Protein AF-A0A1J5A4J5-F1 (afdb_monomer)

Foldseek 3Di:
DVVVVVVVVVVVVVVVVVVVVVVVVVVVVVVVVVVCVVVVVVVVVVVVVVVVVVVVVVLLVLLQVLQVQLQCQQQLAPPRPNVVSLVVRPDVVSSVQWDKDAPDRQKIKIWGWDWDWDQDPPRDIDTDTDIDMDIGRDDDRDHDDDDVPDDD

Radius of gyration: 35.31 Å; Cα contacts (8 Å, |Δi|>4): 149; chains: 1; bounding box: 78×35×108 Å

Nearest PDB structures (foldseek):
  5odn-assembly1_F  TM=5.505E-01  e=2.889E-01  Salinibacter ruber DSM 13855
  6irq-assembly1_C  TM=5.464E-01  e=6.131E-01  Pseudomonas aeruginosa PAO1
  1jva-assembly1_A  TM=3.402E-01  e=7.399E-01  Saccharomyces cerevisiae
  1jva-assembly2_B  TM=3.580E-01  e=9.508E-01  Saccharomyces cerevisiae

Solvent-accessible surface area (backbone atoms only — not comparable to full-atom values): 8698 Å² total; per-residue (Å²): 125,70,71,60,59,56,53,51,55,54,51,52,51,52,52,51,53,53,49,52,53,54,49,52,55,49,50,53,53,51,50,53,52,50,53,49,65,55,47,50,59,53,51,51,51,51,54,52,51,51,50,54,52,49,54,50,52,52,52,52,52,49,46,54,48,44,33,50,53,36,26,48,30,49,52,46,30,87,70,57,46,38,72,69,50,43,69,72,38,88,49,67,69,55,47,70,45,49,47,65,49,74,82,48,94,48,29,20,40,11,29,36,66,44,80,49,77,44,85,42,81,91,82,39,70,46,73,47,78,48,78,50,75,50,78,47,75,61,88,77,68,68,70,65,77,75,64,96,85,66,87,132

pLDDT: mean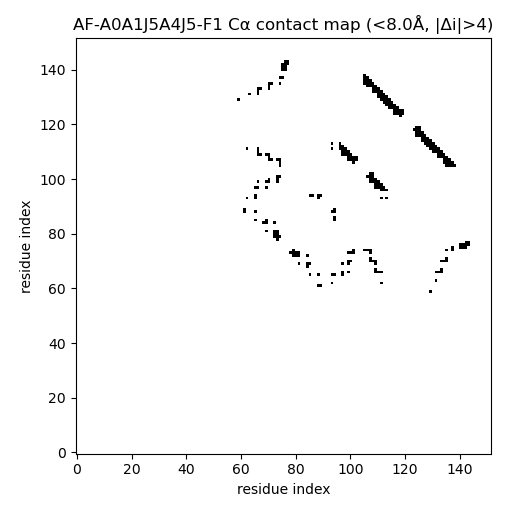 79.93, std 13.01, range [46.72, 97.0]

Sequence (152 aa):
MQYRKCAEHSLLSRTVVHRIASLMARAQRGQTMAEYALAMPILAALLVGLALAGFYAFRAASADWGVFITGVAEGSYQTPATAQVRSSIIWPDIRSRIAAGQSAPRQVRSQIFIEDSRPWILSINLIEAHRGSTFFRLWRFYPGPPPPGGPE

Secondary structure (DSSP, 8-state):
-HHHHHHHHHHHHHHHHHHHHHHHHHHHHHHHHHHHHHHHHHHHHHHHHHHHHHHHHHHHHHHHHHHHHHHHHHHHSSS--HHHHHHT-S-HHHHHHEEEEEEETTEEEEEEEEEEEEE-GGGPEEEEEEEEEEEEE-S----SSPPTT---

Structure (mmCIF, N/CA/C/O backbone):
data_AF-A0A1J5A4J5-F1
#
_entry.id   AF-A0A1J5A4J5-F1
#
loop_
_atom_site.group_PDB
_atom_site.id
_atom_site.type_symbol
_atom_site.label_atom_id
_atom_site.label_alt_id
_atom_site.label_comp_id
_atom_site.label_asym_id
_atom_site.label_entity_id
_atom_site.label_seq_id
_atom_site.pdbx_PDB_ins_code
_atom_site.Cartn_x
_atom_site.Cartn_y
_atom_site.Cartn_z
_atom_site.occupancy
_atom_site.B_iso_or_equiv
_atom_site.auth_seq_id
_atom_site.auth_comp_id
_atom_site.auth_asym_id
_atom_site.auth_atom_id
_atom_site.pdbx_PDB_model_num
ATOM 1 N N . MET A 1 1 ? 56.709 23.793 -63.405 1.00 59.03 1 MET A N 1
ATOM 2 C CA . MET A 1 1 ? 55.358 23.174 -63.350 1.00 59.03 1 MET A CA 1
ATOM 3 C C . MET A 1 1 ? 55.131 22.194 -62.181 1.00 59.03 1 MET A C 1
ATOM 5 O O . MET A 1 1 ? 53.986 21.834 -61.949 1.00 59.03 1 MET A O 1
ATOM 9 N N . GLN A 1 2 ? 56.150 21.790 -61.404 1.00 56.25 2 GLN A N 1
ATOM 10 C CA . GLN A 1 2 ? 56.006 20.814 -60.299 1.00 56.25 2 GLN A CA 1
ATOM 11 C C . GLN A 1 2 ? 55.358 21.365 -59.012 1.00 56.25 2 GLN A C 1
ATOM 13 O O . GLN A 1 2 ? 54.640 20.636 -58.335 1.00 56.25 2 GLN A O 1
ATOM 18 N N . TYR A 1 3 ? 55.525 22.656 -58.707 1.00 53.41 3 TYR A N 1
ATOM 19 C CA . TYR A 1 3 ? 54.959 23.274 -57.495 1.00 53.41 3 TYR A CA 1
ATOM 20 C C . TYR A 1 3 ? 53.421 23.330 -57.473 1.00 53.41 3 TYR A C 1
ATOM 22 O O . TYR A 1 3 ? 52.819 23.325 -56.403 1.00 53.41 3 TYR A O 1
ATOM 30 N N . ARG A 1 4 ? 52.769 23.317 -58.645 1.00 56.47 4 ARG A N 1
ATOM 31 C CA . ARG A 1 4 ? 51.303 23.404 -58.749 1.00 56.47 4 ARG A CA 1
ATOM 32 C C . ARG A 1 4 ? 50.608 22.109 -58.307 1.00 56.47 4 ARG A C 1
ATOM 34 O O . ARG A 1 4 ? 49.616 22.169 -57.592 1.00 56.47 4 ARG A O 1
ATOM 41 N N . LYS A 1 5 ? 51.194 20.948 -58.630 1.00 55.84 5 LYS A N 1
ATOM 42 C CA . LYS A 1 5 ? 50.665 19.633 -58.223 1.00 55.84 5 LYS A CA 1
ATOM 43 C C . LYS A 1 5 ? 50.763 19.406 -56.709 1.00 55.84 5 LYS A C 1
ATOM 45 O O . LYS A 1 5 ? 49.858 18.828 -56.119 1.00 55.84 5 LYS A O 1
ATOM 50 N N . CYS A 1 6 ? 51.825 19.895 -56.064 1.00 56.25 6 CYS A N 1
ATOM 51 C CA . CYS A 1 6 ? 51.995 19.749 -54.613 1.00 56.25 6 CYS A CA 1
ATOM 52 C C . CYS A 1 6 ? 50.982 20.609 -53.824 1.00 56.25 6 CYS A C 1
ATOM 54 O O . CYS A 1 6 ? 50.411 20.156 -52.830 1.00 56.25 6 CYS A O 1
ATOM 56 N N . ALA A 1 7 ? 50.680 21.817 -54.318 1.00 60.47 7 ALA A N 1
ATOM 57 C CA . ALA A 1 7 ? 49.658 22.686 -53.735 1.00 60.47 7 ALA A CA 1
ATOM 58 C C . ALA A 1 7 ? 48.248 22.066 -53.818 1.00 60.47 7 ALA A C 1
ATOM 60 O O . ALA A 1 7 ? 47.527 22.047 -52.820 1.00 60.47 7 ALA A O 1
ATOM 61 N N . GLU A 1 8 ? 47.880 21.480 -54.961 1.00 59.91 8 GLU A N 1
ATOM 62 C CA . GLU A 1 8 ? 46.575 20.828 -55.154 1.00 59.91 8 GLU A CA 1
ATOM 63 C C . GLU A 1 8 ? 46.385 19.598 -54.249 1.00 59.91 8 GLU A C 1
ATOM 65 O O . GLU A 1 8 ? 45.329 19.449 -53.631 1.00 59.91 8 GLU A O 1
ATOM 70 N N . HIS A 1 9 ? 47.421 18.772 -54.064 1.00 60.69 9 HIS A N 1
ATOM 71 C CA . HIS A 1 9 ? 47.371 17.639 -53.131 1.00 60.69 9 HIS A CA 1
ATOM 72 C C . HIS A 1 9 ? 47.201 18.076 -51.665 1.00 60.69 9 HIS A C 1
ATOM 74 O O . HIS A 1 9 ? 46.467 17.433 -50.911 1.00 60.69 9 HIS A O 1
ATOM 80 N N . SER A 1 10 ? 47.819 19.189 -51.253 1.00 61.28 10 SER A N 1
ATOM 81 C CA . SER A 1 10 ? 47.657 19.719 -49.889 1.00 61.28 10 SER A CA 1
ATOM 82 C C . SER A 1 10 ? 46.260 20.304 -49.629 1.00 61.28 10 SER A C 1
ATOM 84 O O . SER A 1 10 ? 45.714 20.147 -48.534 1.00 61.28 10 SER A O 1
ATOM 86 N N . LEU A 1 11 ? 45.642 20.920 -50.643 1.00 61.81 11 LEU A N 1
ATOM 87 C CA . LEU A 1 11 ? 44.282 21.464 -50.570 1.00 61.81 11 LEU A CA 1
ATOM 88 C C . LEU A 1 11 ? 43.220 20.356 -50.562 1.00 61.81 11 LEU A C 1
ATOM 90 O O . LEU A 1 11 ? 42.261 20.425 -49.787 1.00 61.81 11 LEU A O 1
ATOM 94 N N . LEU A 1 12 ? 43.414 19.305 -51.361 1.00 62.41 12 LEU A N 1
ATOM 95 C CA . LEU A 1 12 ? 42.559 18.115 -51.348 1.00 62.41 12 LEU A CA 1
ATOM 96 C C . LEU A 1 12 ? 42.662 17.365 -50.014 1.00 62.41 12 LEU A C 1
ATOM 98 O O . LEU A 1 12 ? 41.645 16.991 -49.436 1.00 62.41 12 LEU A O 1
ATOM 102 N N . SER A 1 13 ? 43.869 17.235 -49.459 1.00 65.50 13 SER A N 1
ATOM 103 C CA . SER A 1 13 ? 44.063 16.628 -48.137 1.00 65.50 13 SER A CA 1
ATOM 104 C C . SER A 1 13 ? 43.364 17.431 -47.027 1.00 65.50 13 SER A C 1
ATOM 106 O O . SER A 1 13 ? 42.613 16.870 -46.229 1.00 65.50 13 SER A O 1
ATOM 108 N N . ARG A 1 14 ? 43.487 18.769 -47.024 1.00 68.94 14 ARG A N 1
ATOM 109 C CA . ARG A 1 14 ? 42.791 19.634 -46.048 1.00 68.94 14 ARG A CA 1
ATOM 110 C C . ARG A 1 14 ? 41.268 19.569 -46.150 1.00 68.94 14 ARG A C 1
ATOM 112 O O . ARG A 1 14 ? 40.593 19.549 -45.124 1.00 68.94 14 ARG A O 1
ATOM 119 N N . THR A 1 15 ? 40.715 19.535 -47.359 1.00 70.81 15 THR A N 1
ATOM 120 C CA . THR A 1 15 ? 39.256 19.481 -47.557 1.00 70.81 15 THR A CA 1
ATOM 121 C C . THR A 1 15 ? 38.664 18.128 -47.167 1.00 70.81 15 THR A C 1
ATOM 123 O O . THR A 1 15 ? 37.583 18.087 -46.575 1.00 70.81 15 THR A O 1
ATOM 126 N N . VAL A 1 16 ? 39.384 17.029 -47.409 1.00 72.00 16 VAL A N 1
ATOM 127 C CA . VAL A 1 16 ? 38.988 15.686 -46.957 1.00 72.00 16 VAL A CA 1
ATOM 128 C C . VAL A 1 16 ? 39.026 15.589 -45.431 1.00 72.00 16 VAL A C 1
ATOM 130 O O . VAL A 1 16 ? 38.036 15.177 -44.827 1.00 72.00 16 VAL A O 1
ATOM 133 N N . VAL A 1 17 ? 40.106 16.049 -44.790 1.00 73.94 17 VAL A N 1
ATOM 134 C CA . VAL A 1 17 ? 40.228 16.048 -43.320 1.00 73.94 17 VAL A CA 1
ATOM 135 C C . VAL A 1 17 ? 39.136 16.901 -42.671 1.00 73.94 17 VAL A C 1
ATOM 137 O O . VAL A 1 17 ? 38.493 16.459 -41.719 1.00 73.94 17 VAL A O 1
ATOM 140 N N . HIS A 1 18 ? 38.848 18.085 -43.219 1.00 73.00 18 HIS A N 1
ATOM 141 C CA . HIS A 1 18 ? 37.789 18.941 -42.688 1.00 73.00 18 HIS A CA 1
ATOM 142 C C . HIS A 1 18 ? 36.396 18.297 -42.828 1.00 73.00 18 HIS A C 1
ATOM 144 O O . HIS A 1 18 ? 35.582 18.382 -41.901 1.00 73.00 18 HIS A O 1
ATOM 150 N N . ARG A 1 19 ? 36.109 17.615 -43.946 1.00 69.31 19 ARG A N 1
ATOM 151 C CA . ARG A 1 19 ? 34.844 16.883 -44.116 1.00 69.31 19 ARG A CA 1
ATOM 152 C C . ARG A 1 19 ? 34.719 15.731 -43.125 1.00 69.31 19 ARG A C 1
ATOM 154 O O . ARG A 1 19 ? 33.678 15.634 -42.479 1.00 69.31 19 ARG A O 1
ATOM 161 N N . ILE A 1 20 ? 35.763 14.922 -42.948 1.00 74.06 20 ILE A N 1
ATOM 162 C CA . ILE A 1 20 ? 35.763 13.800 -41.995 1.00 74.06 20 ILE A CA 1
ATOM 163 C C . ILE A 1 20 ? 35.535 14.308 -40.566 1.00 74.06 20 ILE A C 1
ATOM 165 O O . ILE A 1 20 ? 34.644 13.809 -39.882 1.00 74.06 20 ILE A O 1
ATOM 169 N N . ALA A 1 21 ? 36.240 15.363 -40.147 1.00 71.06 21 ALA A N 1
ATOM 170 C CA . ALA A 1 21 ? 36.049 15.972 -38.829 1.00 71.06 21 ALA A CA 1
ATOM 171 C C . ALA A 1 21 ? 34.613 16.496 -38.627 1.00 71.06 21 ALA A C 1
ATOM 173 O O . ALA A 1 21 ? 34.020 16.306 -37.566 1.00 71.06 21 ALA A O 1
ATOM 174 N N . SER A 1 22 ? 34.010 17.102 -39.659 1.00 70.94 22 SER A N 1
ATOM 175 C CA . SER A 1 22 ? 32.625 17.588 -39.589 1.00 70.94 22 SER A CA 1
ATOM 176 C C . SER A 1 22 ? 31.588 16.459 -39.509 1.00 70.94 22 SER A C 1
ATOM 178 O O . SER A 1 22 ? 30.566 16.608 -38.838 1.00 70.94 22 SER A O 1
ATOM 180 N N . LEU A 1 23 ? 31.855 15.319 -40.155 1.00 73.62 23 LEU A N 1
ATOM 181 C CA . LEU A 1 23 ? 31.001 14.133 -40.105 1.00 73.62 23 LEU A CA 1
ATOM 182 C C . LEU A 1 23 ? 31.109 13.435 -38.749 1.00 73.62 23 LEU A C 1
ATOM 184 O O . LEU A 1 23 ? 30.083 13.093 -38.169 1.00 73.62 23 LEU A O 1
ATOM 188 N N . MET A 1 24 ? 32.322 13.309 -38.204 1.00 69.75 24 MET A N 1
ATOM 189 C CA . MET A 1 24 ? 32.546 12.776 -36.857 1.00 69.75 24 MET A CA 1
ATOM 190 C C . MET A 1 24 ? 31.867 13.640 -35.788 1.00 69.75 24 MET A C 1
ATOM 192 O O . MET A 1 24 ? 31.160 13.110 -34.935 1.00 69.75 24 MET A O 1
ATOM 196 N N . ALA A 1 25 ? 31.980 14.969 -35.881 1.00 68.44 25 ALA A N 1
ATOM 197 C CA . ALA A 1 25 ? 31.305 15.883 -34.959 1.00 68.44 25 ALA A CA 1
ATOM 198 C C . ALA A 1 25 ? 29.767 15.790 -35.044 1.00 68.44 25 ALA A C 1
ATOM 200 O O . ALA A 1 25 ? 29.078 15.904 -34.030 1.00 68.44 25 ALA A O 1
ATOM 201 N N . ARG A 1 26 ? 29.203 15.564 -36.241 1.00 66.19 26 ARG A N 1
ATOM 202 C CA . ARG A 1 26 ? 27.758 15.324 -36.419 1.00 66.19 26 ARG A CA 1
ATOM 203 C C . ARG A 1 26 ? 27.325 13.964 -35.874 1.00 66.19 26 ARG A C 1
ATOM 205 O O . ARG A 1 26 ? 26.285 13.898 -35.231 1.00 66.19 26 ARG A O 1
ATOM 212 N N . ALA A 1 27 ? 28.119 12.915 -36.085 1.00 67.94 27 ALA A N 1
ATOM 213 C CA . ALA A 1 27 ? 27.849 11.580 -35.556 1.00 67.94 27 ALA A CA 1
ATOM 214 C C . ALA A 1 27 ? 27.860 11.568 -34.018 1.00 67.94 27 ALA A C 1
ATOM 216 O O . ALA A 1 27 ? 26.922 11.061 -33.412 1.00 67.94 27 ALA A O 1
ATOM 217 N N . GLN A 1 28 ? 28.844 12.223 -33.389 1.00 68.56 28 GLN A N 1
ATOM 218 C CA . GLN A 1 28 ? 28.900 12.383 -31.931 1.00 68.56 28 GLN A CA 1
ATOM 219 C C . GLN A 1 28 ? 27.688 13.148 -31.382 1.00 68.56 28 GLN A C 1
ATOM 221 O O . GLN A 1 28 ? 27.113 12.739 -30.379 1.00 68.56 28 GLN A O 1
ATOM 226 N N . ARG A 1 29 ? 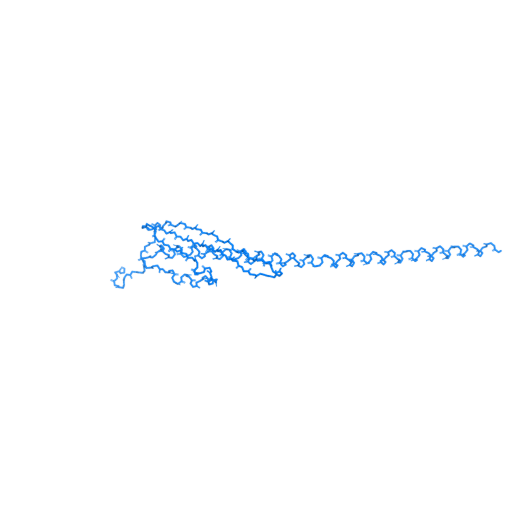27.248 14.222 -32.056 1.00 67.88 29 ARG A N 1
ATOM 227 C CA . ARG A 1 29 ? 26.020 14.951 -31.679 1.00 67.88 29 ARG A CA 1
ATOM 228 C C . ARG A 1 29 ? 24.749 14.116 -31.859 1.00 67.88 29 ARG A C 1
ATOM 230 O O . ARG A 1 29 ? 23.825 14.248 -31.068 1.00 67.88 29 ARG A O 1
ATOM 237 N N . GLY A 1 30 ? 24.687 13.272 -32.888 1.00 73.00 30 GLY A N 1
ATOM 238 C CA . GLY A 1 30 ? 23.558 12.363 -33.105 1.00 73.00 30 GLY A CA 1
ATOM 239 C C . GLY A 1 30 ? 23.478 11.273 -32.036 1.00 73.00 30 GLY A C 1
ATOM 240 O O . GLY A 1 30 ? 22.393 10.972 -31.545 1.00 73.00 30 GLY A O 1
ATOM 241 N N . GLN A 1 31 ? 24.628 10.734 -31.625 1.00 78.00 31 GLN A N 1
ATOM 242 C CA . GLN A 1 31 ? 24.707 9.734 -30.565 1.00 78.00 31 GLN A CA 1
ATOM 243 C C . GLN A 1 31 ? 24.288 10.308 -29.204 1.00 78.00 31 GLN A C 1
ATOM 245 O O . GLN A 1 31 ? 23.469 9.699 -28.522 1.00 78.00 31 GLN A O 1
ATOM 250 N N . THR A 1 32 ? 24.749 11.509 -28.836 1.00 77.81 32 THR A N 1
ATOM 251 C CA . THR A 1 32 ? 24.337 12.139 -27.568 1.00 77.81 32 THR A CA 1
ATOM 252 C C . THR A 1 32 ? 22.847 12.485 -27.539 1.00 77.81 32 THR A C 1
ATOM 254 O O . THR A 1 32 ? 22.204 12.350 -26.499 1.00 77.81 32 THR A O 1
ATOM 257 N N . MET A 1 33 ? 22.261 12.875 -28.678 1.00 81.88 33 MET A N 1
ATOM 258 C CA . MET A 1 33 ? 20.811 13.074 -28.791 1.00 81.88 33 MET A CA 1
ATOM 259 C C . MET A 1 33 ? 20.033 11.764 -28.624 1.00 81.88 33 MET A C 1
ATOM 261 O O . MET A 1 33 ? 18.997 11.761 -27.961 1.00 81.88 33 MET A O 1
ATOM 265 N N . ALA A 1 34 ? 20.53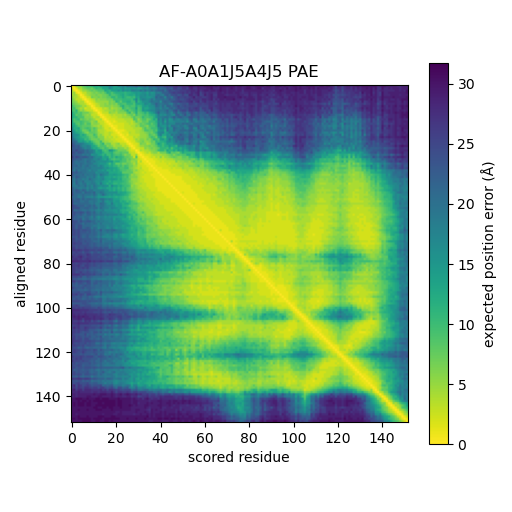0 10.656 -29.181 1.00 82.50 34 ALA A N 1
ATOM 266 C CA . ALA A 1 34 ? 19.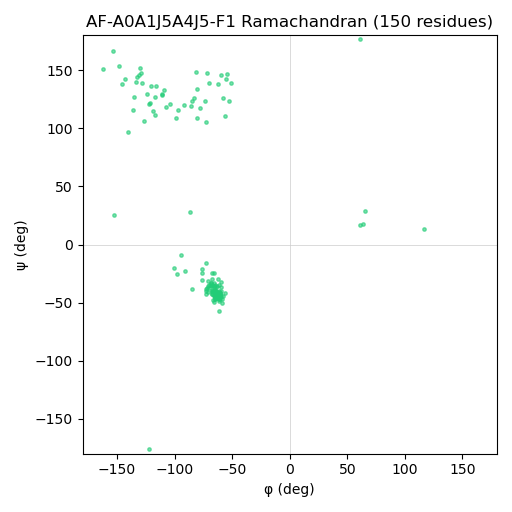906 9.342 -29.037 1.00 82.50 34 ALA A CA 1
ATOM 267 C C . ALA A 1 34 ? 19.982 8.817 -27.592 1.00 82.50 34 ALA A C 1
ATOM 269 O O . ALA A 1 34 ? 18.985 8.328 -27.063 1.00 82.50 34 ALA A O 1
ATOM 270 N N . GLU A 1 35 ? 21.130 8.975 -26.928 1.00 85.75 35 GLU A N 1
ATOM 271 C CA . GLU A 1 35 ? 21.314 8.598 -25.521 1.00 85.75 35 GLU A CA 1
ATOM 272 C C . GLU A 1 35 ? 20.382 9.399 -24.601 1.00 85.75 35 GLU A C 1
ATOM 274 O O . GLU A 1 35 ? 19.723 8.822 -23.738 1.00 85.75 35 GLU A O 1
ATOM 279 N N . TYR A 1 36 ? 20.243 10.709 -24.827 1.00 87.81 36 TYR A N 1
ATOM 280 C CA . TYR A 1 36 ? 19.313 11.551 -24.070 1.00 87.81 36 TYR A CA 1
ATOM 281 C C . TYR A 1 36 ? 17.845 11.179 -24.321 1.00 87.81 36 TYR A C 1
ATOM 283 O O . TYR A 1 36 ? 17.057 11.078 -23.377 1.00 87.81 36 TYR A O 1
ATOM 291 N N . ALA A 1 37 ? 17.479 10.938 -25.585 1.00 90.50 37 ALA A N 1
ATOM 292 C CA . ALA A 1 37 ? 16.127 10.540 -25.968 1.00 90.50 37 ALA A CA 1
ATOM 293 C C . ALA A 1 37 ? 15.714 9.198 -25.347 1.00 90.50 37 ALA A C 1
ATOM 295 O O . ALA A 1 37 ? 14.534 9.000 -25.067 1.00 90.50 37 ALA A O 1
ATOM 296 N N . LEU A 1 38 ? 16.672 8.301 -25.100 1.00 91.19 38 LEU A N 1
ATOM 297 C CA . LEU A 1 38 ? 16.438 7.020 -24.438 1.00 91.19 38 LEU A CA 1
ATOM 298 C C . LEU A 1 38 ? 16.471 7.146 -22.905 1.00 91.19 38 LEU A C 1
ATOM 300 O O . LEU A 1 38 ? 15.652 6.537 -22.219 1.00 91.19 38 LEU A O 1
ATOM 304 N N . ALA A 1 39 ? 17.363 7.969 -22.351 1.00 93.44 39 ALA A N 1
ATOM 305 C CA . ALA A 1 39 ? 17.488 8.161 -20.906 1.00 93.44 39 ALA A CA 1
ATOM 306 C C . ALA A 1 39 ? 16.268 8.864 -20.284 1.00 93.44 39 ALA A C 1
ATOM 308 O O . ALA A 1 39 ? 15.828 8.487 -19.198 1.00 93.44 39 ALA A O 1
ATOM 309 N N . MET A 1 40 ? 15.693 9.857 -20.968 1.00 93.44 40 MET A N 1
ATOM 310 C CA . MET A 1 40 ? 14.545 10.623 -20.467 1.00 93.44 40 MET A CA 1
ATOM 311 C C . MET A 1 40 ? 13.292 9.783 -20.155 1.00 93.44 40 MET A C 1
ATOM 313 O O . MET A 1 40 ? 12.779 9.902 -19.040 1.00 93.44 40 MET A O 1
ATOM 317 N N . PRO A 1 41 ? 12.785 8.910 -21.050 1.00 93.81 41 PRO A N 1
ATOM 318 C CA . PRO A 1 41 ? 11.628 8.072 -20.738 1.00 93.81 41 PRO A CA 1
ATOM 319 C C . PRO A 1 41 ? 11.920 7.054 -19.629 1.00 93.81 41 PRO A C 1
ATOM 321 O O . PRO A 1 41 ? 11.034 6.780 -18.822 1.00 93.81 41 PRO A O 1
ATOM 324 N N . ILE A 1 42 ? 13.152 6.539 -19.533 1.00 95.75 42 ILE A N 1
ATOM 325 C CA . ILE A 1 42 ? 13.554 5.644 -18.435 1.00 95.75 42 ILE A CA 1
ATOM 326 C C . ILE A 1 42 ? 13.520 6.392 -17.102 1.00 95.75 42 ILE A C 1
ATOM 328 O O . ILE A 1 42 ? 12.941 5.901 -16.135 1.00 95.75 42 ILE A O 1
ATOM 332 N N . LEU A 1 43 ? 14.092 7.596 -17.049 1.00 96.19 43 LEU A N 1
ATOM 333 C CA . LEU A 1 43 ? 14.073 8.425 -15.848 1.00 96.19 43 LEU A CA 1
ATOM 33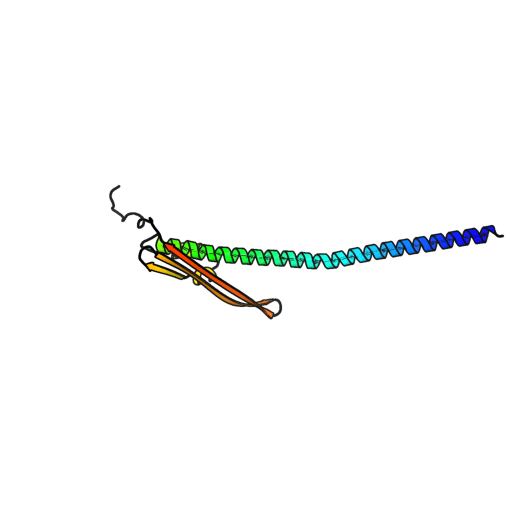4 C C . LEU A 1 43 ? 12.635 8.771 -15.437 1.00 96.19 43 LEU A C 1
ATOM 336 O O . LEU A 1 43 ? 12.286 8.652 -14.264 1.00 96.19 43 LEU A O 1
ATOM 340 N N . ALA A 1 44 ? 11.785 9.144 -16.396 1.00 95.12 44 ALA A N 1
ATOM 341 C CA . ALA A 1 44 ? 10.376 9.419 -16.140 1.00 95.12 44 ALA A CA 1
ATOM 342 C C . ALA A 1 44 ? 9.650 8.184 -15.581 1.00 95.12 44 ALA A C 1
ATOM 344 O O . ALA A 1 44 ? 8.945 8.291 -14.578 1.00 95.12 44 ALA A O 1
ATOM 345 N N . ALA A 1 45 ? 9.869 7.002 -16.168 1.00 94.50 45 ALA A N 1
ATOM 346 C CA . ALA A 1 45 ? 9.301 5.751 -15.674 1.00 94.50 45 ALA A CA 1
ATOM 347 C C . ALA A 1 45 ? 9.772 5.423 -14.246 1.00 94.50 45 ALA A C 1
ATOM 349 O O . ALA A 1 45 ? 8.962 5.011 -13.417 1.00 94.50 45 ALA A O 1
ATOM 350 N N . LEU A 1 46 ? 11.049 5.663 -13.930 1.00 96.62 46 LEU A N 1
ATOM 351 C CA . LEU A 1 46 ? 11.599 5.469 -12.585 1.00 96.62 46 LEU A CA 1
ATOM 352 C C . LEU A 1 46 ? 10.971 6.417 -11.559 1.00 96.62 46 LEU A C 1
ATOM 354 O O . LEU A 1 46 ? 10.595 5.978 -10.475 1.00 96.62 46 LEU A O 1
ATOM 358 N N . LEU A 1 47 ? 10.816 7.699 -11.897 1.00 97.00 47 LEU A N 1
ATOM 359 C CA . LEU A 1 47 ? 10.185 8.678 -11.009 1.00 97.00 47 LEU A CA 1
ATOM 360 C C . LEU A 1 47 ? 8.711 8.344 -10.754 1.00 97.00 47 LEU A C 1
ATOM 362 O O . LEU A 1 47 ? 8.253 8.412 -9.614 1.00 97.00 47 LEU A O 1
ATOM 366 N N . VAL A 1 48 ? 7.980 7.925 -11.791 1.00 94.94 48 VAL A N 1
ATOM 367 C CA . VAL A 1 48 ? 6.592 7.461 -11.655 1.00 94.94 48 VAL A CA 1
ATOM 368 C C . VAL A 1 48 ? 6.520 6.203 -10.788 1.00 94.94 48 VAL A C 1
ATOM 370 O O . VAL A 1 48 ? 5.683 6.129 -9.889 1.00 94.94 48 VAL A O 1
ATOM 373 N N . GLY A 1 49 ? 7.415 5.236 -11.005 1.00 93.19 49 GLY A N 1
ATOM 374 C CA . GLY A 1 49 ? 7.501 4.023 -10.192 1.00 93.19 49 GLY A CA 1
ATOM 375 C C . GLY A 1 49 ? 7.778 4.323 -8.717 1.00 93.19 49 GLY A C 1
ATOM 376 O O . GLY A 1 49 ? 7.101 3.785 -7.843 1.00 93.19 49 GLY A O 1
ATOM 377 N N . LEU A 1 50 ? 8.710 5.238 -8.435 1.00 97.00 50 LEU A N 1
ATOM 378 C CA . LEU A 1 50 ? 9.026 5.682 -7.077 1.00 97.00 50 LEU A CA 1
ATOM 379 C C . LEU A 1 50 ? 7.827 6.366 -6.408 1.00 97.00 50 LEU A C 1
ATOM 381 O O . LEU A 1 50 ? 7.520 6.075 -5.253 1.00 97.00 50 LEU A O 1
ATOM 385 N N . ALA A 1 51 ? 7.125 7.240 -7.133 1.00 95.12 51 ALA A N 1
ATOM 386 C CA . ALA A 1 51 ? 5.930 7.899 -6.621 1.00 95.12 51 ALA A CA 1
ATOM 387 C C . ALA A 1 51 ? 4.831 6.880 -6.279 1.00 95.12 51 ALA A C 1
ATOM 389 O O . ALA A 1 51 ? 4.281 6.919 -5.179 1.00 95.12 51 ALA A O 1
ATOM 390 N N . LEU A 1 52 ? 4.550 5.929 -7.177 1.00 90.62 52 LEU A N 1
ATOM 391 C CA . LEU A 1 52 ? 3.568 4.863 -6.945 1.00 90.62 52 LEU A CA 1
ATOM 392 C C . LEU A 1 52 ? 3.939 3.988 -5.741 1.00 90.62 52 LEU A C 1
ATOM 394 O O . LEU A 1 52 ? 3.075 3.695 -4.912 1.00 90.62 52 LEU A O 1
ATOM 398 N N . ALA A 1 53 ? 5.215 3.621 -5.604 1.00 91.62 53 ALA A N 1
ATOM 399 C CA . ALA A 1 53 ? 5.707 2.883 -4.444 1.00 91.62 53 ALA A CA 1
ATOM 400 C C . ALA A 1 53 ? 5.522 3.682 -3.143 1.00 91.62 53 ALA A C 1
ATOM 402 O O . ALA A 1 53 ? 5.067 3.131 -2.141 1.00 91.62 53 ALA A O 1
ATOM 403 N N . GLY A 1 54 ? 5.802 4.989 -3.167 1.00 95.19 54 GLY A N 1
ATOM 404 C CA . GLY A 1 54 ? 5.573 5.888 -2.035 1.00 95.19 54 GLY A CA 1
ATOM 405 C C . GLY A 1 54 ? 4.098 5.976 -1.635 1.00 95.19 54 GLY A C 1
ATOM 406 O O . GLY A 1 54 ? 3.773 5.850 -0.455 1.00 95.19 54 GLY A O 1
ATOM 407 N N . PHE A 1 55 ? 3.190 6.114 -2.605 1.00 91.69 55 PHE A N 1
ATOM 408 C CA . PHE A 1 55 ? 1.746 6.092 -2.349 1.00 91.69 55 PHE A CA 1
ATOM 409 C C . PHE A 1 55 ? 1.286 4.767 -1.736 1.00 91.69 55 PHE A C 1
ATOM 411 O O . PHE A 1 55 ? 0.482 4.776 -0.801 1.00 91.69 55 PHE A O 1
ATOM 418 N N . TYR A 1 56 ? 1.809 3.636 -2.219 1.00 89.19 56 TYR A N 1
ATOM 419 C CA . TYR A 1 56 ? 1.503 2.326 -1.648 1.00 89.19 56 TYR A CA 1
ATOM 420 C C . TYR A 1 56 ? 2.016 2.196 -0.207 1.00 89.19 56 TYR A C 1
ATOM 422 O O . TYR A 1 56 ? 1.265 1.783 0.674 1.00 89.19 56 TYR A O 1
ATOM 430 N N . ALA A 1 57 ? 3.254 2.620 0.063 1.00 91.81 57 ALA A N 1
ATOM 431 C CA . ALA A 1 57 ? 3.826 2.608 1.408 1.00 91.81 57 ALA A CA 1
ATOM 432 C C . ALA A 1 57 ? 3.033 3.496 2.383 1.00 91.81 57 ALA A C 1
ATOM 434 O O . ALA A 1 57 ? 2.749 3.084 3.507 1.00 91.81 57 ALA A O 1
ATOM 435 N N . PHE A 1 58 ? 2.614 4.687 1.946 1.00 93.31 58 PHE A N 1
ATOM 436 C CA . PHE A 1 58 ? 1.778 5.585 2.745 1.00 93.31 58 PHE A CA 1
ATOM 437 C C . PHE A 1 58 ? 0.409 4.969 3.059 1.00 93.31 58 PHE A C 1
ATOM 439 O O . PHE A 1 58 ? -0.057 5.019 4.199 1.00 93.31 58 PHE A O 1
ATOM 446 N N . ARG A 1 59 ? -0.214 4.326 2.067 1.00 91.19 59 ARG A N 1
ATOM 447 C CA . ARG A 1 59 ? -1.474 3.603 2.250 1.00 91.19 59 ARG A CA 1
ATOM 448 C C . ARG A 1 59 ? -1.322 2.432 3.225 1.00 91.19 59 ARG A C 1
ATOM 450 O O . ARG A 1 59 ? -2.152 2.307 4.123 1.00 91.19 59 ARG A O 1
ATOM 457 N N . ALA A 1 60 ? -0.260 1.636 3.122 1.00 90.06 60 ALA A N 1
ATOM 458 C CA . ALA A 1 60 ? 0.018 0.553 4.068 1.00 90.06 60 ALA A CA 1
ATOM 459 C C . ALA A 1 60 ? 0.218 1.082 5.501 1.00 90.06 60 ALA A C 1
ATOM 461 O O . ALA A 1 60 ? -0.441 0.619 6.42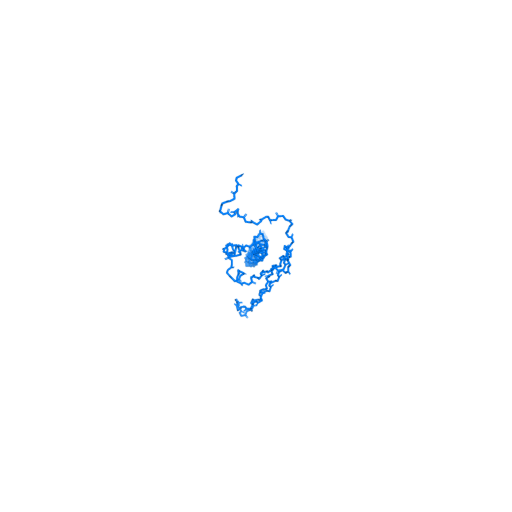9 1.00 90.06 60 ALA A O 1
ATOM 462 N N . ALA A 1 61 ? 1.022 2.137 5.672 1.00 91.38 61 ALA A N 1
ATOM 463 C CA . ALA A 1 61 ? 1.229 2.777 6.972 1.00 91.38 61 ALA A CA 1
ATOM 464 C C . ALA A 1 61 ? -0.081 3.309 7.580 1.00 91.38 61 ALA A C 1
ATOM 466 O O . ALA A 1 61 ? -0.303 3.217 8.787 1.00 91.38 61 ALA A O 1
ATOM 467 N N . SER A 1 62 ? -0.985 3.830 6.746 1.00 90.62 62 SER A N 1
ATOM 468 C CA . SER A 1 62 ? -2.304 4.277 7.198 1.00 90.62 62 SER A CA 1
ATOM 469 C C . SER A 1 62 ? -3.211 3.133 7.659 1.00 90.62 62 SER A C 1
ATOM 471 O O . SER A 1 62 ? -3.981 3.311 8.606 1.00 90.62 62 SER A O 1
ATOM 473 N N . ALA A 1 63 ? -3.110 1.960 7.022 1.00 91.94 63 ALA A N 1
ATOM 474 C CA . ALA A 1 63 ? -3.838 0.765 7.423 1.00 91.94 63 ALA A CA 1
ATOM 475 C C . ALA A 1 63 ? -3.373 0.306 8.806 1.00 91.94 63 ALA A C 1
ATOM 477 O O . ALA A 1 63 ? -4.199 0.088 9.694 1.00 91.94 63 ALA A O 1
ATOM 478 N N . ASP A 1 64 ? -2.058 0.245 9.009 1.00 90.81 64 ASP A N 1
ATOM 479 C CA . ASP A 1 64 ? -1.456 -0.170 10.275 1.00 90.81 64 ASP A CA 1
ATOM 480 C C . ASP A 1 64 ? -1.765 0.823 11.402 1.00 90.81 64 ASP A C 1
ATOM 482 O O . ASP A 1 64 ? -2.129 0.418 12.510 1.00 90.81 64 ASP A O 1
ATOM 486 N N . TRP A 1 65 ? -1.729 2.126 11.103 1.00 91.31 65 TRP A N 1
ATOM 487 C CA . TRP A 1 65 ? -2.197 3.160 12.025 1.00 91.31 65 TRP A CA 1
ATOM 488 C C . TRP A 1 65 ? -3.670 2.966 12.398 1.00 91.31 65 TRP A C 1
ATOM 490 O O . TRP A 1 65 ? -4.009 2.986 13.581 1.00 91.31 65 TRP A O 1
ATOM 500 N N . GLY A 1 66 ? -4.540 2.724 11.413 1.00 90.75 66 GLY A N 1
ATOM 501 C CA . GLY A 1 66 ? -5.964 2.465 11.625 1.00 90.75 66 GLY A CA 1
ATOM 502 C C . GLY A 1 66 ? -6.220 1.259 12.533 1.00 90.75 66 GLY A C 1
ATOM 503 O O . GLY A 1 66 ? -7.035 1.338 13.457 1.00 90.75 66 GLY A O 1
ATOM 504 N N . VAL A 1 67 ? -5.491 0.161 12.315 1.00 91.62 67 VAL A N 1
ATOM 505 C CA . VAL A 1 67 ? -5.533 -1.040 13.165 1.00 91.62 67 VAL A CA 1
ATOM 506 C C . VAL A 1 67 ? -5.096 -0.710 14.589 1.00 91.62 67 VAL A C 1
ATOM 508 O O . VAL A 1 67 ? -5.766 -1.118 15.542 1.00 91.62 67 VAL A O 1
ATOM 511 N N . PHE A 1 68 ? -4.010 0.049 14.743 1.00 90.69 68 PHE A N 1
ATOM 512 C CA . PHE A 1 68 ? -3.492 0.449 16.045 1.00 90.69 68 PHE A CA 1
ATOM 513 C C . PHE A 1 68 ? -4.495 1.299 16.827 1.00 90.69 68 PHE A C 1
ATOM 515 O O . PHE A 1 68 ? -4.912 0.911 17.920 1.00 90.69 68 PHE A O 1
ATOM 522 N N . ILE A 1 69 ? -4.933 2.422 16.256 1.00 89.50 69 ILE A N 1
ATOM 523 C CA . ILE A 1 69 ? -5.784 3.382 16.961 1.00 89.50 69 ILE A CA 1
ATOM 524 C C . ILE A 1 69 ? -7.158 2.785 17.287 1.00 89.50 69 ILE A C 1
ATOM 526 O O . ILE A 1 69 ? -7.680 3.014 18.376 1.00 89.50 69 ILE A O 1
ATOM 530 N N . THR A 1 70 ? -7.715 1.950 16.400 1.00 90.50 70 THR A N 1
ATOM 531 C CA . THR A 1 70 ? -8.993 1.264 16.652 1.00 90.50 70 THR A CA 1
ATOM 532 C C . THR A 1 70 ? -8.864 0.258 17.794 1.00 90.50 70 THR A C 1
ATOM 534 O O . THR A 1 70 ? -9.750 0.184 18.639 1.00 90.50 70 THR A O 1
ATOM 537 N N . GLY A 1 71 ? -7.754 -0.485 17.866 1.00 88.19 71 GLY A N 1
ATOM 538 C CA . GLY A 1 71 ? -7.524 -1.434 18.957 1.00 88.19 71 GLY A CA 1
ATOM 539 C C . GLY A 1 71 ? -7.290 -0.757 20.308 1.00 88.19 71 GLY A C 1
ATOM 540 O O . GLY A 1 71 ? -7.766 -1.250 21.329 1.00 88.19 71 GLY A O 1
ATOM 541 N N . VAL A 1 72 ? -6.629 0.402 20.326 1.00 86.88 72 VAL A N 1
ATOM 542 C CA . VAL A 1 72 ? -6.517 1.224 21.539 1.00 86.88 72 VAL A CA 1
ATOM 543 C C . VAL A 1 72 ? -7.894 1.757 21.950 1.00 86.88 72 VAL A C 1
ATOM 545 O O . VAL A 1 72 ? -8.303 1.569 23.090 1.00 86.88 72 VAL A O 1
ATOM 548 N N . ALA A 1 73 ? -8.654 2.343 21.021 1.00 85.75 73 ALA A N 1
ATOM 549 C CA . ALA A 1 73 ? -9.972 2.924 21.295 1.00 85.75 73 ALA A CA 1
ATOM 550 C C . ALA A 1 73 ? -11.003 1.909 21.806 1.00 85.75 73 ALA A C 1
ATOM 552 O O . ALA A 1 73 ? -11.843 2.246 22.641 1.00 85.75 73 ALA A O 1
ATOM 553 N N . GLU A 1 74 ? -10.927 0.675 21.309 1.00 85.75 74 GLU A N 1
ATOM 554 C CA . GLU A 1 74 ? -11.775 -0.438 21.729 1.00 85.75 74 GLU A CA 1
ATOM 555 C C . GLU A 1 74 ? -11.468 -0.884 23.164 1.00 85.75 74 GLU A C 1
ATOM 557 O O . GLU A 1 74 ? -12.370 -1.313 23.875 1.00 85.75 74 GLU A O 1
ATOM 562 N N . GLY A 1 75 ? -10.212 -0.790 23.609 1.00 79.44 75 GLY A N 1
ATOM 563 C CA . GLY A 1 75 ? -9.801 -1.288 24.923 1.00 79.44 75 GLY A CA 1
ATOM 564 C C . GLY A 1 75 ? -9.659 -0.231 26.017 1.00 79.44 75 GLY A C 1
ATOM 565 O O . GLY A 1 75 ? -9.652 -0.582 27.197 1.00 79.44 75 GLY A O 1
ATOM 566 N N . SER A 1 76 ? -9.500 1.041 25.650 1.00 77.75 76 SER A N 1
ATOM 567 C CA . SER A 1 76 ? -9.236 2.129 26.599 1.00 77.75 76 SER A CA 1
ATOM 568 C C . SER A 1 76 ? -10.470 2.577 27.387 1.00 77.75 76 SER A C 1
ATOM 570 O O . SER A 1 76 ? -10.310 3.175 28.448 1.00 77.75 76 SER A O 1
ATOM 572 N N . TYR A 1 77 ? -11.685 2.300 26.907 1.00 72.25 77 TYR A N 1
ATOM 573 C CA . TYR A 1 77 ? -12.931 2.795 27.500 1.00 72.25 77 TYR A CA 1
ATOM 574 C C . TYR A 1 77 ? -13.946 1.665 27.713 1.00 72.25 77 TYR A C 1
ATOM 576 O O . TYR A 1 77 ? -13.944 0.677 26.984 1.00 72.25 77 TYR A O 1
ATOM 584 N N . GLN A 1 78 ? -14.834 1.816 28.705 1.00 69.56 78 GLN A N 1
ATOM 585 C CA . GLN A 1 78 ? -15.968 0.896 28.900 1.00 69.56 78 GLN A CA 1
ATOM 586 C C . GLN A 1 78 ? -16.957 0.965 27.732 1.00 69.56 78 GLN A C 1
ATOM 588 O O . GLN A 1 78 ? -17.477 -0.059 27.303 1.00 69.56 78 GLN A O 1
ATOM 593 N N . THR A 1 79 ? -17.194 2.172 27.214 1.00 76.12 79 THR A N 1
ATOM 594 C CA . THR A 1 79 ? -17.902 2.427 25.961 1.00 76.12 79 THR A CA 1
ATOM 595 C C . THR A 1 79 ? -16.873 2.662 24.851 1.00 76.12 79 THR A C 1
ATOM 597 O O . THR A 1 79 ? -16.198 3.693 24.863 1.00 76.12 79 THR A O 1
ATOM 600 N N . PRO A 1 80 ? -16.711 1.728 23.896 1.00 76.06 80 PRO A N 1
ATOM 601 C CA . PRO A 1 80 ? -15.711 1.860 22.843 1.00 76.06 80 PRO A CA 1
ATOM 602 C C . PRO A 1 80 ? -15.891 3.143 22.022 1.00 76.06 80 PRO A C 1
ATOM 604 O O . PRO A 1 80 ? -16.950 3.378 21.441 1.00 76.06 80 PRO A O 1
ATOM 607 N N . ALA A 1 81 ? -14.834 3.951 21.906 1.00 79.50 81 ALA A N 1
ATOM 608 C CA . ALA A 1 81 ? -14.819 5.169 21.083 1.00 79.50 81 ALA A CA 1
ATOM 609 C C . ALA A 1 81 ? -14.438 4.883 19.614 1.00 79.50 81 ALA A C 1
ATOM 611 O O . ALA A 1 81 ? -13.835 5.704 18.915 1.00 79.50 81 ALA A O 1
ATOM 612 N N . THR A 1 82 ? -14.737 3.673 19.135 1.00 82.31 82 THR A N 1
ATOM 613 C CA . THR A 1 82 ? -14.300 3.201 17.816 1.00 82.31 82 THR A CA 1
ATOM 614 C C . THR A 1 82 ? -14.953 3.963 16.673 1.00 82.31 82 THR A C 1
ATOM 616 O O . THR A 1 82 ? -14.318 4.138 15.636 1.00 82.31 82 THR A O 1
ATOM 619 N N . ALA A 1 83 ? -16.171 4.480 16.847 1.00 84.75 83 ALA A N 1
ATOM 620 C CA . ALA A 1 83 ? -16.844 5.291 15.833 1.00 84.75 83 ALA A CA 1
ATOM 621 C C . ALA A 1 83 ? -16.113 6.622 15.575 1.00 84.75 83 ALA A C 1
ATOM 623 O O . ALA A 1 83 ? -15.892 6.996 14.422 1.00 84.75 83 ALA A O 1
ATOM 624 N N . GLN A 1 84 ? -15.684 7.305 16.640 1.00 85.25 84 GLN A N 1
ATOM 625 C CA . GLN A 1 84 ? -14.940 8.564 16.565 1.00 85.25 84 GLN A CA 1
ATOM 626 C C . GLN A 1 84 ? -13.550 8.339 15.974 1.00 85.25 84 GLN A C 1
ATOM 628 O O . GLN A 1 84 ? -13.087 9.110 15.144 1.00 85.25 84 GLN A O 1
ATOM 633 N N . VAL A 1 85 ? -12.888 7.253 16.360 1.00 86.50 85 VAL A N 1
ATOM 634 C CA . VAL A 1 85 ? -11.545 6.946 15.870 1.00 86.50 85 VAL A CA 1
ATOM 635 C C . VAL A 1 85 ? -11.556 6.494 14.411 1.00 86.50 85 VAL A C 1
ATOM 637 O O . VAL A 1 85 ? -10.691 6.903 13.636 1.00 86.50 85 VAL A O 1
ATOM 640 N N . ARG A 1 86 ? -12.567 5.734 13.981 1.00 87.19 86 ARG A N 1
ATOM 641 C CA . ARG A 1 86 ? -12.716 5.324 12.577 1.00 87.19 86 ARG A CA 1
ATOM 642 C C . ARG A 1 86 ? -12.840 6.517 11.629 1.00 87.19 86 ARG A C 1
ATOM 644 O O . ARG A 1 86 ? -12.360 6.419 10.502 1.00 87.19 86 ARG A O 1
ATOM 651 N N . SER A 1 87 ? -13.431 7.638 12.051 1.00 88.31 87 SER A N 1
ATOM 652 C CA . SER A 1 87 ? -13.547 8.830 11.196 1.00 88.31 87 SER A CA 1
ATOM 653 C C . SER A 1 87 ? -12.195 9.492 10.892 1.00 88.31 87 SER A C 1
ATOM 655 O O . SER A 1 87 ? -12.059 10.099 9.832 1.00 88.31 87 SER A O 1
ATOM 657 N N . SER A 1 88 ? -11.182 9.300 11.749 1.00 88.50 88 SER A N 1
ATOM 658 C CA . SER A 1 88 ? -9.811 9.796 11.532 1.00 88.50 88 SER A CA 1
ATOM 659 C C . SER A 1 88 ? -9.029 9.026 10.456 1.00 88.50 88 SER A C 1
ATOM 661 O O . SER A 1 88 ? -8.012 9.505 9.958 1.00 88.50 88 SER A O 1
ATOM 663 N N . ILE A 1 89 ? -9.503 7.838 10.068 1.00 89.44 89 ILE A N 1
ATOM 664 C CA . ILE A 1 89 ? -8.877 7.015 9.030 1.00 89.44 89 ILE A CA 1
ATOM 665 C C . ILE A 1 89 ? -9.251 7.593 7.666 1.00 89.44 89 ILE A C 1
ATOM 667 O O . ILE A 1 89 ? -10.429 7.609 7.301 1.00 89.44 89 ILE A O 1
ATOM 671 N N . ILE A 1 90 ? -8.246 8.047 6.914 1.00 90.56 90 ILE A N 1
ATOM 672 C CA . ILE A 1 90 ? -8.409 8.758 5.634 1.00 90.56 90 ILE A CA 1
ATOM 673 C C . ILE A 1 90 ? -9.123 7.886 4.587 1.00 90.56 90 ILE A C 1
ATOM 675 O O . ILE A 1 90 ? -9.999 8.365 3.870 1.00 90.56 90 ILE A O 1
ATOM 679 N N . TRP A 1 91 ? -8.783 6.598 4.517 1.00 90.50 91 TRP A N 1
ATOM 680 C CA . TRP A 1 91 ? -9.300 5.679 3.503 1.00 90.50 91 TRP A CA 1
ATOM 681 C C . TRP A 1 91 ? -10.572 4.951 3.971 1.00 90.50 91 TRP A C 1
ATOM 683 O O . TRP A 1 91 ? -10.531 4.223 4.970 1.00 90.50 91 TRP A O 1
ATOM 693 N N . PRO A 1 92 ? -11.708 5.101 3.264 1.00 90.12 92 PRO A N 1
ATOM 694 C CA . PRO A 1 92 ? -12.990 4.523 3.677 1.00 90.12 92 PRO A CA 1
ATOM 695 C C . PRO A 1 92 ? -13.043 2.993 3.542 1.00 90.12 92 PRO A C 1
ATOM 697 O O . PRO A 1 92 ? -13.689 2.304 4.335 1.00 90.12 92 PRO A O 1
ATOM 700 N N . ASP A 1 93 ? -12.338 2.441 2.563 1.00 89.25 93 ASP A N 1
ATOM 701 C CA . ASP A 1 93 ? -12.192 1.004 2.352 1.00 89.25 93 ASP A CA 1
ATOM 702 C C . ASP A 1 93 ? -11.373 0.350 3.474 1.00 89.25 93 ASP A C 1
ATOM 704 O O . ASP A 1 93 ? -11.788 -0.664 4.028 1.00 89.25 93 ASP A O 1
ATOM 708 N N . ILE A 1 94 ? -10.281 0.987 3.908 1.00 91.31 94 ILE A N 1
ATOM 709 C CA . ILE A 1 94 ? -9.513 0.563 5.089 1.00 91.31 94 ILE A CA 1
ATOM 710 C C . ILE A 1 94 ? -10.403 0.627 6.340 1.00 91.31 94 ILE A C 1
ATOM 712 O O . ILE A 1 94 ? -10.507 -0.338 7.097 1.00 91.31 94 ILE A O 1
ATOM 716 N N . ARG A 1 95 ? -11.109 1.748 6.533 1.00 90.44 95 ARG A N 1
ATOM 717 C CA . ARG A 1 95 ? -11.987 1.996 7.688 1.00 90.44 95 ARG A CA 1
ATOM 718 C C . ARG A 1 95 ? -13.067 0.927 7.874 1.00 90.44 95 ARG A C 1
ATOM 720 O O . ARG A 1 95 ? -13.372 0.554 9.008 1.00 90.44 95 ARG A O 1
ATOM 727 N N . SER A 1 96 ? -13.681 0.479 6.782 1.00 89.94 96 SER A N 1
ATOM 728 C CA . SER A 1 96 ? -14.768 -0.509 6.817 1.00 89.94 96 SER A CA 1
ATOM 729 C C . SER A 1 96 ? -14.274 -1.936 7.068 1.00 89.94 96 SER A C 1
ATOM 731 O O . SER A 1 96 ? -15.017 -2.739 7.626 1.00 89.94 96 SER A O 1
ATOM 733 N N . ARG A 1 97 ? -13.013 -2.238 6.730 1.00 90.19 97 ARG A N 1
ATOM 734 C CA . ARG A 1 97 ? -12.416 -3.581 6.837 1.00 90.19 97 ARG A CA 1
ATOM 735 C C . ARG A 1 97 ? -11.655 -3.842 8.136 1.00 90.19 97 ARG A C 1
ATOM 737 O O . ARG A 1 97 ? -11.269 -4.980 8.395 1.00 90.19 97 ARG A O 1
ATOM 744 N N . ILE A 1 98 ? -11.434 -2.818 8.961 1.00 91.06 98 ILE A N 1
ATOM 745 C CA . ILE A 1 98 ? -10.839 -3.000 10.289 1.00 91.06 98 ILE A CA 1
ATOM 746 C C . ILE A 1 98 ? -11.874 -3.628 11.226 1.00 91.06 98 ILE A C 1
ATOM 748 O O . ILE A 1 98 ? -12.958 -3.079 11.459 1.00 91.06 98 ILE A O 1
ATOM 752 N N . ALA A 1 99 ? -11.500 -4.762 11.805 1.00 89.12 99 ALA A N 1
ATOM 753 C CA . ALA A 1 99 ? -12.244 -5.448 12.845 1.00 89.12 99 ALA A CA 1
ATOM 754 C C . ALA A 1 99 ? -11.468 -5.354 14.160 1.00 89.12 99 ALA A C 1
ATOM 756 O O . ALA A 1 99 ? -10.283 -5.677 14.214 1.00 89.12 99 ALA A O 1
ATOM 757 N N . ALA A 1 100 ? -12.143 -4.934 15.224 1.00 88.19 100 ALA A N 1
ATOM 758 C CA . ALA A 1 100 ? -11.600 -4.937 16.573 1.00 88.19 100 ALA A CA 1
ATOM 759 C C . ALA A 1 100 ? -12.596 -5.616 17.509 1.00 88.19 100 ALA A C 1
ATOM 761 O O . ALA A 1 100 ? -13.803 -5.557 17.276 1.00 88.19 100 ALA A O 1
ATOM 762 N N . GLY A 1 101 ? -12.083 -6.286 18.534 1.00 82.81 101 GLY A N 1
ATOM 763 C CA . GLY A 1 101 ? -12.912 -6.912 19.550 1.00 82.81 101 GLY A CA 1
ATOM 764 C C . GLY A 1 101 ? -12.129 -7.239 20.812 1.00 82.81 101 GLY A C 1
ATOM 765 O O . GLY A 1 101 ? -10.919 -7.501 20.779 1.00 82.81 101 GLY A O 1
ATOM 766 N N . GLN A 1 102 ? -12.837 -7.230 21.936 1.00 80.00 102 GLN A N 1
ATOM 767 C CA . GLN A 1 102 ? -12.297 -7.658 23.219 1.00 80.00 102 GLN A CA 1
ATOM 768 C C . GLN A 1 102 ? -12.432 -9.178 23.350 1.00 80.00 102 GLN A C 1
ATOM 770 O O . GLN A 1 102 ? -13.523 -9.726 23.226 1.00 80.00 102 GLN A O 1
ATOM 775 N N . SER A 1 103 ? -11.315 -9.868 23.586 1.00 72.88 103 SER A N 1
ATOM 776 C CA . SER A 1 103 ? -11.306 -11.333 23.777 1.00 72.88 103 SER A CA 1
ATOM 777 C C . SER A 1 103 ? -11.296 -11.735 25.252 1.00 72.88 103 SER A C 1
ATOM 779 O O . SER A 1 103 ? -11.769 -12.809 25.609 1.00 72.88 103 SER A O 1
ATOM 781 N N . ALA A 1 104 ? -10.783 -10.859 26.113 1.00 72.88 104 ALA A N 1
ATOM 782 C CA . ALA A 1 104 ? -10.770 -11.001 27.561 1.00 72.88 104 ALA A CA 1
ATOM 783 C C . ALA A 1 104 ? -10.734 -9.600 28.200 1.00 72.88 104 ALA A C 1
ATOM 785 O O . ALA A 1 104 ? -10.437 -8.622 27.503 1.00 72.88 104 ALA A O 1
ATOM 786 N N . PRO A 1 105 ? -10.982 -9.465 29.518 1.00 68.50 105 PRO A N 1
ATOM 787 C CA . PRO A 1 105 ? -10.859 -8.181 30.195 1.00 68.50 105 PRO A CA 1
ATOM 788 C C . PRO A 1 105 ? -9.486 -7.564 29.925 1.00 68.50 105 PRO A C 1
ATOM 790 O O . PRO A 1 105 ? -8.451 -8.177 30.201 1.00 68.50 105 PRO A O 1
ATOM 793 N N . ARG A 1 106 ? -9.479 -6.338 29.387 1.00 69.31 106 ARG A N 1
ATOM 794 C CA . ARG A 1 106 ? -8.256 -5.583 29.058 1.00 69.31 106 ARG A CA 1
ATOM 795 C C . ARG A 1 106 ? -7.380 -6.226 27.973 1.00 69.31 106 ARG A C 1
ATOM 797 O O . ARG A 1 106 ? -6.208 -5.863 27.863 1.00 69.31 106 ARG A O 1
ATOM 804 N N . GLN A 1 107 ? -7.921 -7.162 27.192 1.00 81.38 107 GLN A N 1
ATOM 805 C CA . GLN A 1 107 ? -7.264 -7.744 26.024 1.00 81.38 107 GLN A CA 1
ATOM 806 C C . GLN A 1 107 ? -8.073 -7.456 24.769 1.00 81.38 107 GLN A C 1
ATOM 808 O O . GLN A 1 107 ? -9.185 -7.963 24.593 1.00 81.38 107 GLN A O 1
ATOM 813 N N . VAL A 1 108 ? -7.478 -6.679 23.874 1.00 84.88 108 VAL A N 1
ATOM 814 C CA . VAL A 1 108 ? -8.094 -6.305 22.606 1.00 84.88 108 VAL A CA 1
ATOM 815 C C . VAL A 1 108 ? -7.284 -6.859 21.461 1.00 84.88 108 VAL A C 1
ATOM 817 O O . VAL A 1 108 ? -6.058 -6.771 21.443 1.00 84.88 108 VAL A O 1
ATOM 820 N N . ARG A 1 109 ? -7.993 -7.405 20.482 1.00 88.50 109 ARG A N 1
ATOM 821 C CA . ARG A 1 109 ? -7.432 -7.783 19.197 1.00 88.50 109 ARG A CA 1
ATOM 822 C C . ARG A 1 109 ? -7.991 -6.848 18.140 1.00 88.50 109 ARG A C 1
ATOM 824 O O . ARG A 1 109 ? -9.205 -6.695 18.039 1.00 88.50 109 ARG A O 1
ATOM 831 N N . SER A 1 110 ? -7.106 -6.255 17.352 1.00 89.81 110 SER A N 1
ATOM 832 C CA . SER A 1 110 ? -7.460 -5.464 16.176 1.00 89.81 110 SER A CA 1
ATOM 833 C C . SER A 1 110 ? -6.805 -6.086 14.956 1.00 89.81 110 SER A C 1
ATOM 835 O O . SER A 1 110 ? -5.659 -6.528 15.016 1.00 89.81 110 SER A O 1
ATOM 837 N N . GLN A 1 111 ? -7.536 -6.188 13.856 1.00 91.88 111 GLN A N 1
ATOM 838 C CA . GLN A 1 111 ? -7.049 -6.812 12.637 1.00 91.88 111 GLN A CA 1
ATOM 839 C C . GLN A 1 111 ? -7.652 -6.170 11.396 1.00 91.88 111 GLN A C 1
ATOM 841 O O . GLN A 1 111 ? -8.764 -5.640 11.417 1.00 91.88 111 GLN A O 1
ATOM 846 N N . ILE A 1 112 ? -6.908 -6.259 10.303 1.00 91.44 112 ILE A N 1
ATOM 847 C CA . ILE A 1 112 ? -7.334 -5.845 8.978 1.00 91.44 112 ILE A CA 1
ATOM 848 C C . ILE A 1 112 ? -6.984 -6.929 7.968 1.00 91.44 112 ILE A C 1
ATOM 850 O O . ILE A 1 112 ? -5.915 -7.544 8.023 1.00 91.44 112 ILE A O 1
ATOM 854 N N . PHE A 1 113 ? -7.907 -7.141 7.041 1.00 91.38 113 PHE A N 1
ATOM 855 C CA . PHE A 1 113 ? -7.730 -8.030 5.911 1.00 91.38 113 PHE A CA 1
ATOM 856 C C . PHE A 1 113 ? -8.269 -7.340 4.660 1.00 91.38 113 PHE A C 1
ATOM 858 O O . PHE A 1 113 ? -9.459 -7.034 4.567 1.00 91.38 113 PHE A O 1
ATOM 865 N N . ILE A 1 114 ? -7.379 -7.065 3.715 1.00 87.50 114 ILE A N 1
ATOM 866 C CA . ILE A 1 114 ? -7.696 -6.487 2.413 1.00 87.50 114 ILE A CA 1
ATOM 867 C C . ILE A 1 114 ? -7.185 -7.467 1.370 1.00 87.50 114 ILE A C 1
ATOM 869 O O . ILE A 1 114 ? -5.996 -7.772 1.345 1.00 87.50 114 ILE A O 1
ATOM 873 N N . GLU A 1 115 ? -8.089 -7.960 0.534 1.00 88.62 115 GLU A N 1
ATOM 874 C CA . GLU A 1 115 ? -7.769 -8.777 -0.628 1.00 88.62 115 GLU A CA 1
ATOM 875 C C . GLU A 1 115 ? -8.702 -8.333 -1.752 1.00 88.62 115 GLU A C 1
ATOM 877 O O . GLU A 1 115 ? -9.874 -8.700 -1.770 1.00 88.62 115 GLU A O 1
ATOM 882 N N . ASP A 1 116 ? -8.197 -7.459 -2.621 1.00 86.62 116 ASP A N 1
ATOM 883 C CA . ASP A 1 116 ? -8.950 -6.876 -3.728 1.00 86.62 116 ASP A CA 1
ATOM 884 C C . ASP A 1 116 ? -8.182 -7.050 -5.039 1.00 86.62 116 ASP A C 1
ATOM 886 O O . ASP A 1 116 ? -6.971 -6.831 -5.113 1.00 86.62 116 ASP A O 1
ATOM 890 N N . SER A 1 117 ? -8.909 -7.378 -6.103 1.00 87.25 117 SER A N 1
ATOM 891 C CA . SER A 1 117 ? -8.401 -7.356 -7.473 1.00 87.25 117 SER A CA 1
ATOM 892 C C . SER A 1 117 ? -9.176 -6.325 -8.280 1.00 87.25 117 SER A C 1
ATOM 894 O O . SER A 1 117 ? -10.406 -6.390 -8.336 1.00 87.25 117 SER A O 1
ATOM 896 N N . ARG A 1 118 ? -8.477 -5.400 -8.939 1.00 87.44 118 ARG A N 1
ATOM 897 C CA . ARG A 1 118 ? -9.104 -4.428 -9.843 1.00 87.44 118 ARG A CA 1
ATOM 898 C C . ARG A 1 118 ? -8.354 -4.329 -11.169 1.00 87.44 118 ARG A C 1
ATOM 900 O O . ARG A 1 118 ? -7.123 -4.403 -11.166 1.00 87.44 118 ARG A O 1
ATOM 907 N N . PRO A 1 119 ? -9.062 -4.135 -12.292 1.00 88.31 119 PRO A N 1
ATOM 908 C CA . PRO A 1 119 ? -8.410 -3.890 -13.567 1.00 88.31 119 PRO A CA 1
ATOM 909 C C . PRO A 1 119 ? -7.591 -2.596 -13.495 1.00 88.31 119 PRO A C 1
ATOM 911 O O . PRO A 1 119 ? -8.028 -1.594 -12.924 1.00 88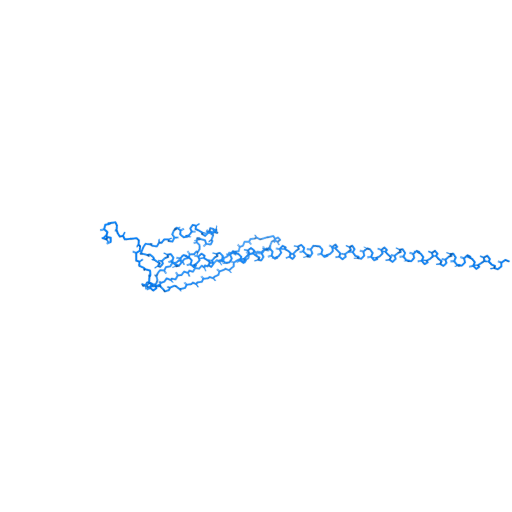.31 119 PRO A O 1
ATOM 914 N N . TRP A 1 120 ? -6.393 -2.633 -14.065 1.00 83.44 120 TRP A N 1
ATOM 915 C CA . TRP A 1 120 ? -5.468 -1.510 -14.160 1.00 83.44 120 TRP A CA 1
ATOM 916 C C . TRP A 1 120 ? -5.131 -1.222 -15.629 1.00 83.44 120 TRP A C 1
ATOM 918 O O . TRP A 1 120 ? -5.682 -1.810 -16.563 1.00 83.44 120 TRP A O 1
ATOM 928 N N . ILE A 1 121 ? -4.229 -0.270 -15.840 1.00 82.31 121 ILE A N 1
ATOM 929 C CA . ILE A 1 121 ? -3.732 0.125 -17.158 1.00 82.31 121 ILE A CA 1
ATOM 930 C C . ILE A 1 121 ? -3.163 -1.112 -17.882 1.00 82.31 121 ILE A C 1
ATOM 932 O O . ILE A 1 121 ? -2.530 -1.968 -17.265 1.00 82.31 121 ILE A O 1
ATOM 936 N N . LEU A 1 122 ? -3.376 -1.187 -19.200 1.00 80.94 122 LEU A N 1
ATOM 937 C CA . LEU A 1 122 ? -2.875 -2.253 -20.082 1.00 80.94 122 LEU A CA 1
ATOM 938 C C . LEU A 1 122 ? -3.457 -3.650 -19.799 1.00 80.94 122 LEU A C 1
ATOM 940 O O . LEU A 1 122 ? -2.809 -4.652 -20.084 1.00 80.94 122 LEU A O 1
ATOM 944 N N . SER A 1 123 ? -4.685 -3.734 -19.274 1.00 81.38 123 SER A N 1
ATOM 945 C CA . SER A 1 123 ? -5.357 -5.008 -18.938 1.00 81.38 123 SER A CA 1
ATOM 946 C C . SER A 1 123 ? -4.619 -5.846 -17.885 1.00 81.38 123 SER A C 1
ATOM 948 O O . SER A 1 123 ? -4.887 -7.036 -17.727 1.00 81.38 123 SER A O 1
ATOM 950 N N . ILE A 1 124 ? -3.690 -5.231 -17.153 1.00 83.44 124 ILE A N 1
ATOM 951 C CA . ILE A 1 124 ? -3.022 -5.849 -16.012 1.00 83.44 124 ILE A CA 1
ATOM 952 C C . ILE A 1 124 ? -3.969 -5.727 -14.818 1.00 83.44 124 ILE A C 1
ATOM 954 O O . ILE A 1 124 ? -4.521 -4.658 -14.573 1.00 83.44 124 ILE A O 1
ATOM 958 N N . ASN A 1 125 ? -4.170 -6.804 -14.062 1.00 86.44 125 ASN A N 1
ATOM 959 C CA . ASN A 1 125 ? -4.924 -6.734 -12.812 1.00 86.44 125 ASN A CA 1
ATOM 960 C C . ASN A 1 125 ? -4.003 -6.269 -11.685 1.00 86.44 125 ASN A C 1
ATOM 962 O O . ASN A 1 125 ? -2.956 -6.871 -11.445 1.00 86.44 125 ASN A O 1
ATOM 966 N N . LEU A 1 126 ? -4.404 -5.214 -10.980 1.00 82.94 126 LEU A N 1
ATOM 967 C CA . LEU A 1 126 ? -3.750 -4.802 -9.749 1.00 82.94 126 LEU A CA 1
ATOM 968 C C . LEU A 1 126 ? -4.366 -5.586 -8.594 1.00 82.94 126 LEU A C 1
ATOM 970 O O . LEU A 1 126 ? -5.571 -5.501 -8.346 1.00 82.94 126 LEU A O 1
ATOM 974 N N . ILE A 1 127 ? -3.518 -6.355 -7.919 1.00 86.12 127 ILE A N 1
ATOM 975 C CA . ILE A 1 127 ? -3.878 -7.150 -6.750 1.00 86.12 127 ILE A CA 1
ATOM 976 C C . ILE A 1 127 ? -3.338 -6.421 -5.526 1.00 86.12 127 ILE A C 1
ATOM 978 O O . ILE A 1 127 ? -2.135 -6.183 -5.420 1.00 86.12 127 ILE A O 1
ATOM 982 N N . GLU A 1 128 ? -4.232 -6.062 -4.613 1.00 86.06 128 GLU A N 1
ATOM 983 C CA . GLU A 1 128 ? -3.880 -5.529 -3.305 1.00 86.06 128 GLU A CA 1
ATOM 984 C C . GLU A 1 128 ? -4.173 -6.593 -2.250 1.00 86.06 128 GLU A C 1
ATOM 986 O O . GLU A 1 128 ? -5.319 -7.005 -2.072 1.00 86.06 128 GLU A O 1
ATOM 991 N N . ALA A 1 129 ? -3.124 -7.026 -1.553 1.00 86.75 129 ALA A N 1
ATOM 992 C CA . ALA A 1 129 ? -3.219 -7.950 -0.435 1.00 86.75 129 ALA A CA 1
ATOM 993 C C . ALA A 1 129 ? -2.516 -7.333 0.780 1.00 86.75 129 ALA A C 1
ATOM 995 O O . ALA A 1 129 ? -1.287 -7.281 0.829 1.00 86.75 129 ALA A O 1
ATOM 996 N N . HIS A 1 130 ? -3.292 -6.867 1.761 1.00 87.69 130 HIS A N 1
ATOM 997 C CA . HIS A 1 130 ? -2.775 -6.344 3.030 1.00 87.69 130 HIS A CA 1
ATOM 998 C C . HIS A 1 130 ? -3.391 -7.099 4.198 1.00 87.69 130 HIS A C 1
ATOM 1000 O O . HIS A 1 130 ? -4.611 -7.255 4.292 1.00 87.69 130 HIS A O 1
ATOM 1006 N N . ARG A 1 131 ? -2.544 -7.570 5.110 1.00 90.00 131 ARG A N 1
ATOM 1007 C CA . ARG A 1 131 ? -2.965 -8.287 6.314 1.00 90.00 131 ARG A CA 1
ATOM 1008 C C . ARG A 1 131 ? -2.184 -7.739 7.492 1.00 90.00 131 ARG A C 1
ATOM 1010 O O . ARG A 1 131 ? -0.959 -7.720 7.466 1.00 90.00 131 ARG A O 1
ATOM 1017 N N . GLY A 1 132 ? -2.901 -7.328 8.526 1.00 87.81 132 GLY A N 1
ATOM 1018 C CA . GLY A 1 132 ? -2.310 -6.804 9.749 1.00 87.81 132 GLY A CA 1
ATOM 1019 C C . GLY A 1 132 ? -3.118 -7.249 10.954 1.00 87.81 132 GLY A C 1
ATOM 1020 O O . GLY A 1 132 ? -4.344 -7.327 10.900 1.00 87.81 132 GLY A O 1
ATOM 1021 N N . SER A 1 133 ? -2.438 -7.553 12.054 1.00 88.38 133 SER A N 1
ATOM 1022 C CA . SER A 1 133 ? -3.092 -7.853 13.324 1.00 88.38 133 SER A CA 1
ATOM 1023 C C . SER A 1 133 ? -2.252 -7.353 14.481 1.00 88.38 133 SER A C 1
ATOM 1025 O O . SER A 1 133 ? -1.039 -7.555 14.495 1.00 88.38 133 SER A O 1
ATOM 1027 N N . THR A 1 134 ? -2.902 -6.762 15.471 1.00 86.94 134 THR A N 1
ATOM 1028 C CA . THR A 1 134 ? -2.274 -6.282 16.695 1.00 86.94 134 THR A CA 1
ATOM 1029 C C . THR A 1 134 ? -3.057 -6.774 17.906 1.00 86.94 134 THR A C 1
ATOM 1031 O O . THR A 1 134 ? -4.283 -6.925 17.881 1.00 86.94 134 THR A O 1
ATOM 1034 N N . PHE A 1 135 ? -2.321 -7.053 18.978 1.00 87.69 135 PHE A N 1
ATOM 1035 C CA . PHE A 1 135 ? -2.867 -7.502 20.250 1.00 87.69 135 PHE A CA 1
ATOM 1036 C C . PHE A 1 135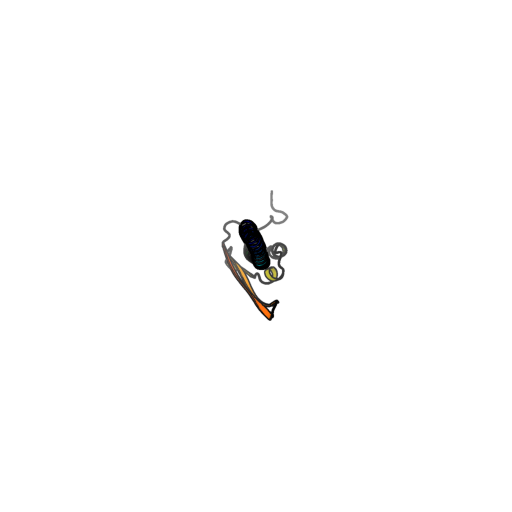 ? -2.457 -6.505 21.325 1.00 87.69 135 PHE A C 1
ATOM 1038 O O . PHE A 1 135 ? -1.270 -6.270 21.547 1.00 87.69 135 PHE A O 1
ATOM 1045 N N . PHE A 1 136 ? -3.443 -5.924 21.995 1.00 83.38 136 PHE A N 1
ATOM 1046 C CA . PHE A 1 136 ? -3.243 -4.961 23.066 1.00 83.38 136 PHE A CA 1
ATOM 1047 C C . PHE A 1 136 ? -3.617 -5.584 24.401 1.00 83.38 136 PHE A C 1
ATOM 1049 O O . PHE A 1 136 ? -4.697 -6.156 24.551 1.00 83.38 136 PHE A O 1
ATOM 1056 N N . ARG A 1 137 ? -2.740 -5.416 25.393 1.00 80.44 137 ARG A N 1
ATOM 1057 C CA . ARG A 1 137 ? -3.048 -5.666 26.802 1.00 80.44 137 ARG A CA 1
ATOM 1058 C C . ARG A 1 137 ? -2.918 -4.360 27.569 1.00 80.44 137 ARG A C 1
ATOM 1060 O O . ARG A 1 137 ? -1.819 -3.827 27.703 1.00 80.44 137 ARG A O 1
ATOM 1067 N N . LEU A 1 138 ? -4.037 -3.832 28.051 1.00 75.00 138 LEU A N 1
ATOM 1068 C CA . LEU A 1 138 ? -4.094 -2.494 28.637 1.00 75.00 138 LEU A CA 1
ATOM 1069 C C . LEU A 1 138 ? -3.994 -2.578 30.160 1.00 75.00 138 LEU A C 1
ATOM 1071 O O . LEU A 1 138 ? -4.845 -3.158 30.829 1.00 75.00 138 LEU A O 1
ATOM 1075 N N . TRP A 1 139 ? -2.926 -2.014 30.722 1.00 64.00 139 TRP A N 1
ATOM 1076 C CA . TRP A 1 139 ? -2.612 -2.201 32.140 1.00 64.00 139 TRP A CA 1
ATOM 1077 C C . TRP A 1 139 ? -3.226 -1.141 33.070 1.00 64.00 139 TRP A C 1
ATOM 1079 O O . TRP A 1 139 ? -3.389 -1.437 34.252 1.00 64.00 139 TRP A O 1
ATOM 1089 N N . ARG A 1 140 ? -3.578 0.066 32.586 1.00 56.00 140 ARG A N 1
ATOM 1090 C CA . ARG A 1 140 ? -3.964 1.209 33.452 1.00 56.00 140 ARG A CA 1
ATOM 1091 C C . ARG A 1 140 ? -4.926 2.260 32.851 1.00 56.00 140 ARG A C 1
ATOM 1093 O O . ARG A 1 140 ? -4.916 3.397 33.308 1.00 56.00 140 ARG A O 1
ATOM 1100 N N . PHE A 1 141 ? -5.766 1.936 31.867 1.00 54.38 141 PHE A N 1
ATOM 1101 C CA . PHE A 1 141 ? -6.823 2.885 31.475 1.00 54.38 141 PHE A CA 1
ATOM 1102 C C . PHE A 1 141 ? -8.004 2.779 32.453 1.00 54.38 141 PHE A C 1
ATOM 1104 O O . PHE A 1 141 ? -8.687 1.757 32.506 1.00 54.38 141 PHE A O 1
ATOM 1111 N N . TYR A 1 142 ? -8.171 3.808 33.291 1.00 53.53 142 TYR A N 1
ATOM 1112 C CA . TYR A 1 142 ? -9.328 3.980 34.172 1.00 53.53 142 TYR A CA 1
ATOM 1113 C C . TYR A 1 142 ? -10.574 4.352 33.347 1.00 53.53 142 TYR A C 1
ATOM 1115 O O . TYR A 1 142 ? -10.447 4.993 32.301 1.00 53.53 142 TYR A O 1
ATOM 1123 N N . PRO A 1 143 ? -11.772 3.925 33.780 1.00 51.16 143 PRO A N 1
ATOM 1124 C CA . PRO A 1 143 ? -12.988 4.022 32.988 1.00 51.16 143 PRO A CA 1
ATOM 1125 C C . PRO A 1 143 ? -13.477 5.470 32.903 1.00 51.16 143 PRO A C 1
ATOM 1127 O O . PRO A 1 143 ? -14.058 5.966 33.856 1.00 51.16 143 PRO A O 1
ATOM 1130 N N . GLY A 1 144 ? -13.288 6.096 31.739 1.00 57.12 144 GLY A N 1
ATOM 1131 C CA . GLY A 1 144 ? -14.069 7.251 31.280 1.00 57.12 144 GLY A CA 1
ATOM 1132 C C . GLY A 1 144 ? -14.020 8.521 32.149 1.00 57.12 144 GLY A C 1
ATOM 1133 O O . GLY A 1 144 ? -13.371 8.562 33.192 1.00 57.12 144 GLY A O 1
ATOM 1134 N N . PRO A 1 145 ? -14.679 9.605 31.701 1.00 52.62 145 PRO A N 1
ATOM 1135 C CA . PRO A 1 145 ? -14.962 10.738 32.574 1.00 52.62 145 PRO A CA 1
ATOM 1136 C C . PRO A 1 145 ? -15.813 10.262 33.766 1.00 52.62 145 PRO A C 1
ATOM 1138 O O . PRO A 1 145 ? -16.627 9.347 33.592 1.00 52.62 145 PRO A O 1
AT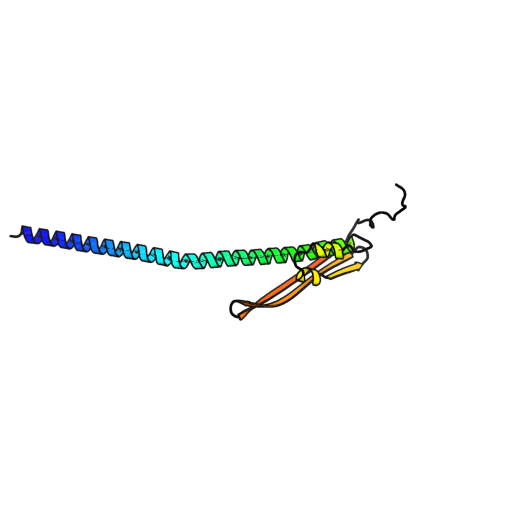OM 1141 N N . PRO A 1 146 ? -15.635 10.845 34.967 1.00 55.28 146 PRO A N 1
ATOM 1142 C CA . PRO A 1 146 ? -16.416 10.465 36.135 1.00 55.28 146 PRO A CA 1
ATOM 1143 C C . PRO A 1 146 ? -17.918 10.563 35.826 1.00 55.28 146 PRO A C 1
ATOM 1145 O O . PRO A 1 146 ? -18.326 11.435 35.049 1.00 55.28 146 PRO A O 1
ATOM 1148 N N . PRO A 1 147 ? -18.755 9.690 36.415 1.00 59.91 147 PRO A N 1
ATOM 1149 C CA . PRO A 1 147 ? -20.201 9.833 36.322 1.00 59.91 147 PRO A CA 1
ATOM 1150 C C . PRO A 1 147 ? -20.594 11.263 36.723 1.00 59.91 147 PRO A C 1
ATOM 1152 O O . PRO A 1 147 ? -20.015 11.785 37.683 1.00 59.91 147 PRO A O 1
ATOM 1155 N N . PRO A 1 148 ? -21.549 11.911 36.032 1.00 54.88 148 PRO A N 1
ATOM 1156 C CA . PRO A 1 148 ? -22.049 13.206 36.477 1.00 54.88 148 PRO A CA 1
ATOM 1157 C C . PRO A 1 148 ? -22.564 13.067 37.920 1.00 54.88 148 PRO A C 1
ATOM 1159 O O . PRO A 1 148 ? -23.544 12.363 38.156 1.00 54.88 148 PRO A O 1
ATOM 1162 N N . GLY A 1 149 ? -21.857 13.686 38.877 1.00 65.56 149 GLY A N 1
ATOM 1163 C CA . GLY A 1 149 ? -22.173 13.636 40.313 1.00 65.56 149 GLY A CA 1
ATOM 1164 C C . GLY A 1 149 ? -21.145 12.976 41.254 1.00 65.56 149 GLY A C 1
ATOM 1165 O O . GLY A 1 149 ? -21.504 12.687 42.392 1.00 65.56 149 GLY A O 1
ATOM 1166 N N . GLY A 1 150 ? -19.900 12.711 40.836 1.00 53.34 150 GLY A N 1
ATOM 1167 C CA . GLY A 1 150 ? -18.830 12.255 41.749 1.00 53.34 150 GLY A CA 1
ATOM 1168 C C . GLY A 1 150 ? -18.157 13.403 42.532 1.00 53.34 150 GLY A C 1
ATOM 1169 O O . GLY A 1 150 ? -18.080 14.503 41.987 1.00 53.34 150 GLY A O 1
ATOM 1170 N N . PRO A 1 151 ? -17.682 13.181 43.778 1.00 52.12 151 PRO A N 1
ATOM 1171 C CA . PRO A 1 151 ? -17.049 14.225 44.588 1.00 52.12 151 PRO A CA 1
ATOM 1172 C C . PRO A 1 151 ? -15.678 14.631 44.026 1.00 52.12 151 PRO A C 1
ATOM 1174 O O . PRO A 1 151 ? -14.922 13.771 43.570 1.00 52.12 151 PRO A O 1
ATOM 1177 N N . GLU A 1 152 ? -15.419 15.941 44.057 1.00 46.72 152 GLU A N 1
ATOM 1178 C CA . GLU A 1 152 ? -14.180 16.615 43.631 1.00 46.72 152 GLU A CA 1
ATOM 1179 C C . GLU A 1 152 ? -12.934 16.170 44.413 1.00 46.72 152 GLU A C 1
ATOM 1181 O O . GLU A 1 152 ? -13.054 15.907 45.635 1.00 46.72 152 GLU A O 1
#

Mean predicted aligned error: 13.02 Å